Protein AF-A0A367ANE9-F1 (afdb_monomer_lite)

Secondary structure (DSSP, 8-state):
-PPPHHHHHHHHHHHHHHHHHHHHHHHHHHHHHHHH-TT-THHHHHHHHHHHHHHHHHHHHHHHHHSTTS---HHHHHHHHHHHHHHHHHHHHHHHHHHTTTS---HHHHHHHHHHHHHHHHHHHHHHHH---GGG--

Sequence (138 aa):
MTASPRTLRAWRRIGLALGIPAAVLVSAAVVVRLVAGREAAGYVSLALPGLLAGLLAVVFLRRVWSEPGSPGTGPARAGQRLSDAFLLLWGLGVLLNVAANWVDVPGGLRAAVALAAAVALVATVGAALRERPEYARE

pLDDT: mean 84.92, std 10.52, range [49.75, 95.62]

Structure (mmCIF, N/CA/C/O backbone):
data_AF-A0A367ANE9-F1
#
_entry.id   AF-A0A367ANE9-F1
#
loop_
_atom_site.group_PDB
_atom_site.id
_atom_site.type_symbol
_atom_site.label_atom_id
_atom_site.label_alt_id
_atom_site.label_comp_id
_atom_site.label_asym_id
_atom_site.label_entity_id
_atom_site.label_seq_id
_atom_site.pdbx_PDB_ins_code
_atom_site.Cartn_x
_atom_site.Cartn_y
_atom_site.Cartn_z
_atom_site.occupancy
_atom_site.B_iso_or_equiv
_atom_site.auth_seq_id
_atom_site.auth_comp_id
_atom_site.auth_asym_id
_atom_site.auth_atom_id
_atom_site.pdbx_PDB_model_num
ATOM 1 N N . MET A 1 1 ? -7.682 -11.516 25.054 1.00 59.81 1 MET A N 1
ATOM 2 C CA . MET A 1 1 ? -7.538 -10.169 25.645 1.00 59.81 1 MET A CA 1
ATOM 3 C C . MET A 1 1 ? -7.847 -9.152 24.562 1.00 59.81 1 MET A C 1
ATOM 5 O O . MET A 1 1 ? -7.177 -9.184 23.540 1.00 59.81 1 MET A O 1
ATOM 9 N N . THR A 1 2 ? -8.884 -8.335 24.738 1.00 72.56 2 THR A N 1
ATOM 10 C CA . THR A 1 2 ? -9.256 -7.249 23.815 1.00 72.56 2 THR A CA 1
ATOM 11 C C . THR A 1 2 ? -8.450 -5.994 24.138 1.00 72.56 2 THR A C 1
ATOM 13 O O . THR A 1 2 ? -8.264 -5.669 25.312 1.00 72.56 2 THR A O 1
ATOM 16 N N . ALA A 1 3 ? -7.952 -5.293 23.119 1.00 78.81 3 ALA A N 1
ATOM 17 C CA . ALA A 1 3 ? -7.221 -4.045 23.327 1.00 78.81 3 ALA A CA 1
ATOM 18 C C . ALA A 1 3 ? -8.126 -2.949 23.924 1.00 78.81 3 ALA A C 1
ATOM 20 O O . ALA A 1 3 ? -9.311 -2.862 23.604 1.00 78.81 3 ALA A O 1
ATOM 21 N N . SER A 1 4 ? -7.563 -2.080 24.771 1.00 85.50 4 SER A N 1
ATOM 22 C CA . SER A 1 4 ? -8.306 -0.931 25.305 1.00 85.50 4 SER A CA 1
ATOM 23 C C . SER A 1 4 ? -8.620 0.100 24.200 1.00 85.50 4 SER A C 1
ATOM 25 O O . SER A 1 4 ? -7.822 0.246 23.264 1.00 85.50 4 SER A O 1
ATOM 27 N N . PRO A 1 5 ? -9.699 0.901 24.318 1.00 82.62 5 PRO A N 1
ATOM 28 C CA . PRO A 1 5 ? -10.018 1.956 23.347 1.00 82.62 5 PRO A CA 1
ATOM 29 C C . PRO A 1 5 ? -8.876 2.963 23.133 1.00 82.62 5 PRO A C 1
ATOM 31 O O . PRO A 1 5 ? -8.641 3.428 22.015 1.00 82.62 5 PRO A O 1
ATOM 34 N N . ARG A 1 6 ? -8.107 3.271 24.189 1.00 85.50 6 ARG A N 1
ATOM 35 C CA . ARG A 1 6 ? -6.926 4.151 24.113 1.00 85.50 6 ARG A CA 1
ATOM 36 C C . ARG A 1 6 ? -5.819 3.540 23.252 1.00 85.50 6 ARG A C 1
ATOM 38 O O . ARG A 1 6 ? -5.230 4.240 22.429 1.00 85.50 6 ARG A O 1
ATOM 45 N N . THR A 1 7 ? -5.576 2.238 23.396 1.00 88.25 7 THR A N 1
ATOM 46 C CA . THR A 1 7 ? -4.599 1.490 22.593 1.00 88.25 7 THR A CA 1
ATOM 47 C C . THR A 1 7 ? -4.989 1.484 21.113 1.00 88.25 7 THR A 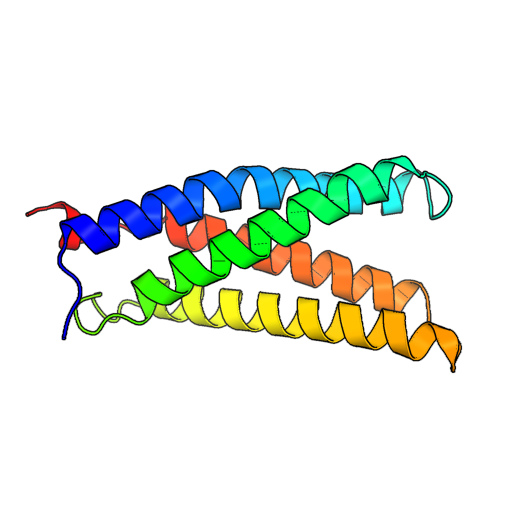C 1
ATOM 49 O O . THR A 1 7 ? -4.154 1.781 20.261 1.00 88.25 7 THR A O 1
ATOM 52 N N . LEU A 1 8 ? -6.269 1.249 20.802 1.00 85.12 8 LEU A N 1
ATOM 53 C CA . LEU A 1 8 ? -6.792 1.283 19.431 1.00 85.12 8 LEU A CA 1
ATOM 54 C C . LEU A 1 8 ? -6.626 2.659 18.770 1.00 85.12 8 LEU A C 1
ATOM 56 O O . LEU A 1 8 ? -6.199 2.752 17.616 1.00 85.12 8 LEU A O 1
ATOM 60 N N . ARG A 1 9 ? -6.910 3.748 19.502 1.00 86.62 9 ARG A N 1
ATOM 61 C CA . ARG A 1 9 ? -6.676 5.123 19.018 1.00 86.62 9 ARG A CA 1
ATOM 62 C C . ARG A 1 9 ? -5.198 5.378 18.739 1.00 86.62 9 ARG A C 1
ATOM 64 O O . ARG A 1 9 ? -4.875 5.958 17.703 1.00 86.62 9 ARG A O 1
ATOM 71 N N . ALA A 1 10 ? -4.312 4.937 19.633 1.00 89.69 10 ALA A N 1
ATOM 72 C CA . ALA A 1 10 ? -2.871 5.089 19.459 1.00 89.69 10 ALA A CA 1
ATOM 73 C C . ALA A 1 10 ? -2.373 4.340 18.214 1.00 89.69 10 ALA A C 1
ATOM 75 O O . ALA A 1 10 ? -1.708 4.940 17.373 1.00 89.69 10 ALA A O 1
ATOM 76 N N . TRP A 1 11 ? -2.761 3.075 18.036 1.00 91.50 11 TRP A N 1
ATOM 77 C CA . TRP A 1 11 ? -2.397 2.288 16.855 1.00 91.50 11 TRP A CA 1
ATOM 78 C C . TRP A 1 11 ? -2.917 2.900 15.558 1.00 91.50 11 TRP A C 1
ATOM 80 O O . TRP A 1 11 ? -2.153 3.015 14.605 1.00 91.50 11 TRP A O 1
ATOM 90 N N . ARG A 1 12 ? -4.169 3.376 15.523 1.00 89.56 12 ARG A N 1
ATOM 91 C CA . 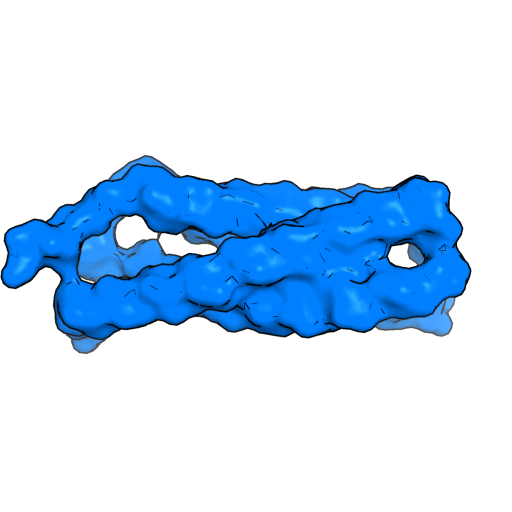ARG A 1 12 ? -4.701 4.075 14.342 1.00 89.56 12 ARG A CA 1
ATOM 92 C C . ARG A 1 12 ? -3.910 5.345 14.041 1.00 89.56 12 ARG A C 1
ATOM 94 O O . ARG A 1 12 ? -3.591 5.602 12.885 1.00 89.56 12 ARG A O 1
ATOM 101 N N . ARG A 1 13 ? -3.569 6.133 15.065 1.00 91.75 13 ARG A N 1
ATOM 102 C CA . ARG A 1 13 ? -2.781 7.361 14.898 1.00 91.75 13 ARG A CA 1
ATOM 103 C C . ARG A 1 13 ? -1.386 7.062 14.353 1.00 91.75 13 ARG A C 1
ATOM 105 O O . ARG A 1 13 ? -0.965 7.744 13.429 1.00 91.75 13 ARG A O 1
ATOM 112 N N . ILE A 1 14 ? -0.708 6.043 14.882 1.00 93.62 14 ILE A N 1
ATOM 113 C CA . ILE A 1 14 ? 0.604 5.594 14.388 1.00 93.62 14 ILE A CA 1
ATOM 114 C C . ILE A 1 14 ? 0.478 5.101 12.943 1.00 93.62 14 ILE A C 1
ATOM 116 O O . ILE A 1 14 ? 1.230 5.537 12.076 1.00 93.62 14 ILE A O 1
ATOM 120 N N . GLY A 1 15 ? -0.521 4.258 12.667 1.00 92.19 15 GLY A N 1
ATOM 121 C CA . GLY A 1 15 ? -0.797 3.737 11.332 1.00 92.19 15 GLY A CA 1
ATOM 122 C C . GLY A 1 15 ? -1.028 4.843 10.302 1.00 92.19 15 GLY A C 1
ATOM 123 O O . GLY A 1 15 ? -0.455 4.797 9.222 1.00 92.19 15 GLY A O 1
ATOM 124 N N . LEU A 1 16 ? -1.794 5.884 10.641 1.00 93.06 16 LEU A N 1
ATOM 125 C CA . LEU A 1 16 ? -2.020 7.038 9.761 1.00 93.06 16 LEU A CA 1
ATOM 126 C C . LEU A 1 16 ? -0.794 7.953 9.644 1.00 93.06 16 LEU A C 1
ATOM 128 O O . LEU A 1 16 ? -0.495 8.422 8.547 1.00 93.06 16 LEU A O 1
ATOM 132 N N . ALA A 1 17 ? -0.076 8.187 10.746 1.00 95.62 17 ALA A N 1
ATOM 133 C CA . ALA A 1 17 ? 1.137 9.002 10.758 1.00 95.62 17 ALA A CA 1
ATOM 134 C C . ALA A 1 17 ? 2.238 8.412 9.867 1.00 95.62 17 ALA A C 1
ATOM 136 O O . ALA A 1 17 ? 2.989 9.164 9.258 1.00 95.62 17 ALA A O 1
ATOM 137 N N . LEU A 1 18 ? 2.306 7.082 9.759 1.00 93.38 18 LEU A N 1
ATOM 138 C CA . LEU A 1 18 ? 3.203 6.383 8.838 1.00 93.38 18 LEU A CA 1
ATOM 139 C C . LEU A 1 18 ? 2.590 6.230 7.439 1.00 93.38 18 LEU A C 1
ATOM 141 O O . LEU A 1 18 ? 3.276 6.406 6.435 1.00 93.38 18 LEU A O 1
ATOM 145 N N . GLY A 1 19 ? 1.293 5.931 7.367 1.00 92.44 19 GLY A N 1
ATOM 146 C CA . GLY A 1 19 ? 0.597 5.585 6.131 1.00 92.44 19 GLY A CA 1
ATOM 147 C C . GLY A 1 19 ? 0.448 6.748 5.159 1.00 92.44 19 GLY A C 1
ATOM 148 O O . GLY A 1 19 ? 0.601 6.547 3.958 1.00 92.44 19 GLY A O 1
ATOM 149 N N . ILE A 1 20 ? 0.192 7.966 5.650 1.00 94.25 20 ILE A N 1
ATOM 150 C CA . ILE A 1 20 ? 0.059 9.149 4.785 1.00 94.25 20 ILE A CA 1
ATOM 151 C C . ILE A 1 20 ? 1.396 9.471 4.089 1.00 94.25 20 ILE A C 1
ATOM 153 O O . ILE A 1 20 ? 1.411 9.494 2.856 1.00 94.25 20 ILE A O 1
ATOM 157 N N . PRO A 1 21 ? 2.529 9.648 4.804 1.00 94.56 21 PRO A N 1
ATOM 158 C CA . PRO A 1 21 ? 3.828 9.829 4.157 1.00 94.56 21 PRO A CA 1
ATOM 159 C C . PRO A 1 21 ? 4.208 8.658 3.251 1.00 94.56 21 PRO A C 1
ATOM 161 O O . PRO A 1 21 ? 4.703 8.881 2.150 1.00 94.56 21 PRO A O 1
ATOM 164 N N . ALA A 1 22 ? 3.936 7.418 3.671 1.00 93.06 22 ALA A N 1
ATOM 165 C CA . ALA A 1 22 ? 4.188 6.233 2.858 1.00 93.06 22 ALA A CA 1
ATOM 166 C C . ALA A 1 22 ? 3.453 6.283 1.514 1.00 93.06 22 ALA A C 1
ATOM 168 O O . ALA A 1 22 ? 4.067 6.095 0.466 1.00 93.06 22 ALA A O 1
ATOM 169 N N . ALA A 1 23 ? 2.152 6.584 1.532 1.00 92.56 23 ALA A N 1
ATOM 170 C CA . ALA A 1 23 ? 1.343 6.701 0.328 1.00 92.56 23 ALA A CA 1
ATOM 171 C C . ALA A 1 23 ? 1.874 7.798 -0.608 1.00 92.56 23 ALA A C 1
ATOM 173 O O . ALA A 1 23 ? 1.953 7.576 -1.816 1.00 92.56 23 ALA A O 1
ATOM 174 N N . VAL A 1 24 ? 2.296 8.943 -0.060 1.00 95.12 24 VAL A N 1
ATOM 175 C CA . VAL A 1 24 ? 2.909 10.036 -0.834 1.00 95.12 24 VAL A CA 1
ATOM 176 C C . VAL A 1 24 ? 4.230 9.592 -1.464 1.00 95.12 24 VAL A C 1
ATOM 178 O O . VAL A 1 24 ? 4.396 9.727 -2.673 1.00 95.12 24 VAL A O 1
ATOM 181 N N . LEU A 1 25 ? 5.145 9.019 -0.679 1.00 93.25 25 LEU A N 1
ATOM 182 C CA . LEU A 1 25 ? 6.467 8.588 -1.145 1.00 93.25 25 LEU A CA 1
ATOM 183 C C . LEU A 1 25 ? 6.381 7.485 -2.204 1.00 93.25 25 LEU A C 1
ATOM 185 O O . LEU A 1 25 ? 7.041 7.575 -3.237 1.00 93.25 25 LEU A O 1
ATOM 189 N N . VAL A 1 26 ? 5.541 6.468 -1.985 1.00 89.75 26 VAL A N 1
ATOM 190 C CA . VAL A 1 26 ? 5.343 5.370 -2.943 1.00 89.75 26 VAL A CA 1
ATOM 191 C C . VAL A 1 26 ? 4.697 5.886 -4.228 1.00 89.75 26 VAL A C 1
ATOM 193 O O . VAL A 1 26 ? 5.142 5.527 -5.316 1.00 89.75 26 VAL A O 1
ATOM 196 N N . SER A 1 27 ? 3.700 6.769 -4.128 1.00 91.56 27 SER A N 1
ATOM 197 C CA . SER A 1 27 ? 3.073 7.372 -5.311 1.00 91.56 27 SER A CA 1
ATOM 198 C C . SER A 1 27 ? 4.069 8.225 -6.094 1.00 91.56 27 SER A C 1
ATOM 200 O O . SER A 1 27 ? 4.176 8.077 -7.309 1.00 91.56 27 SER A O 1
ATOM 202 N N . ALA A 1 28 ? 4.854 9.061 -5.408 1.00 90.62 28 ALA A N 1
ATOM 203 C CA . ALA A 1 28 ? 5.903 9.864 -6.027 1.00 90.62 28 ALA A CA 1
ATOM 204 C C . ALA A 1 28 ? 6.952 8.983 -6.719 1.00 90.62 28 ALA A C 1
ATOM 206 O O . ALA A 1 28 ? 7.317 9.251 -7.860 1.00 90.62 28 ALA A O 1
ATOM 207 N N . ALA A 1 29 ? 7.381 7.888 -6.085 1.00 88.25 29 ALA A N 1
ATOM 208 C CA . ALA A 1 29 ? 8.314 6.940 -6.685 1.00 88.25 29 ALA A CA 1
ATOM 209 C C . ALA A 1 29 ? 7.753 6.287 -7.958 1.00 88.25 29 ALA A C 1
ATOM 211 O O . ALA A 1 29 ? 8.470 6.160 -8.952 1.00 88.25 29 ALA A O 1
ATOM 212 N N . VAL A 1 30 ? 6.471 5.900 -7.953 1.00 88.12 30 VAL A N 1
ATOM 213 C CA . VAL A 1 30 ? 5.791 5.362 -9.141 1.00 88.12 30 VAL A CA 1
ATOM 214 C C . VAL A 1 30 ? 5.730 6.412 -10.251 1.00 88.12 30 VAL A C 1
ATOM 216 O O . VAL A 1 30 ? 6.077 6.098 -11.385 1.00 88.12 30 VAL A O 1
ATOM 219 N N . VAL A 1 31 ? 5.368 7.660 -9.939 1.00 88.88 31 VAL A N 1
ATOM 220 C CA . V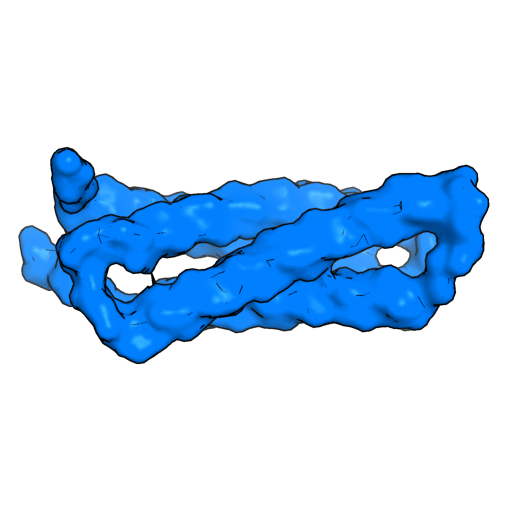AL A 1 31 ? 5.329 8.758 -10.921 1.00 88.88 31 VAL A CA 1
ATOM 221 C C . VAL A 1 31 ? 6.713 9.023 -11.514 1.00 88.88 31 VAL A C 1
ATOM 223 O O . VAL A 1 31 ? 6.848 9.036 -12.735 1.00 88.88 31 VAL A O 1
ATOM 226 N N . VAL A 1 32 ? 7.753 9.158 -10.684 1.00 86.69 32 VAL A N 1
ATOM 227 C CA . VAL A 1 32 ? 9.138 9.354 -11.151 1.00 86.69 32 VAL A CA 1
ATOM 228 C C . VAL A 1 32 ? 9.556 8.211 -12.072 1.00 86.69 32 VAL A C 1
ATOM 230 O O . VAL A 1 32 ? 10.092 8.459 -13.147 1.00 8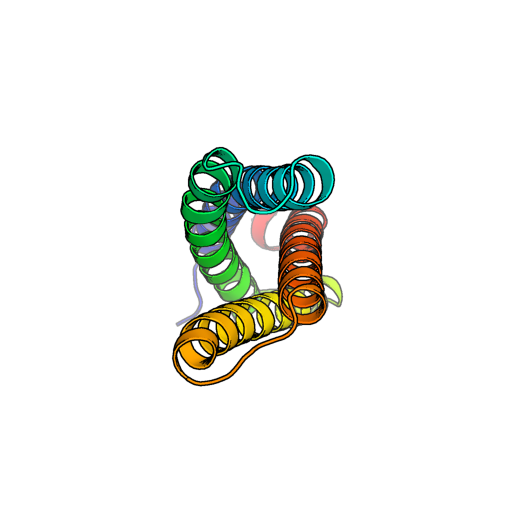6.69 32 VAL A O 1
ATOM 233 N N . ARG A 1 33 ? 9.257 6.961 -11.702 1.00 83.38 33 ARG A N 1
ATOM 234 C CA . ARG A 1 33 ? 9.580 5.784 -12.517 1.00 83.38 33 ARG A CA 1
ATOM 235 C C . ARG A 1 33 ? 8.845 5.768 -13.861 1.00 83.38 33 ARG A C 1
ATOM 237 O O . ARG A 1 33 ? 9.422 5.321 -14.850 1.00 83.38 33 ARG A O 1
ATOM 244 N N . LEU A 1 34 ? 7.588 6.209 -13.902 1.00 84.31 34 LEU A N 1
ATOM 245 C CA . LEU A 1 34 ? 6.793 6.259 -15.133 1.00 84.31 34 LEU A CA 1
ATOM 246 C C . LEU A 1 34 ? 7.228 7.401 -16.062 1.00 84.31 34 LEU A C 1
ATOM 248 O O . LEU A 1 34 ? 7.221 7.217 -17.273 1.00 84.31 34 LEU A O 1
ATOM 252 N N . VAL A 1 35 ? 7.619 8.552 -15.506 1.00 85.56 35 VAL A N 1
ATOM 253 C CA . VAL A 1 35 ? 7.990 9.753 -16.276 1.00 85.56 35 VAL A CA 1
ATOM 254 C C . VAL A 1 35 ? 9.457 9.732 -16.712 1.00 85.56 35 VAL A C 1
ATOM 256 O O . VAL A 1 35 ? 9.754 9.987 -17.873 1.00 85.56 35 VAL A O 1
ATOM 259 N N . ALA A 1 36 ? 10.380 9.433 -15.795 1.00 78.69 36 ALA A N 1
ATOM 260 C CA . ALA A 1 36 ? 11.826 9.499 -16.031 1.00 78.69 36 ALA A CA 1
ATOM 261 C C . ALA A 1 36 ? 12.450 8.145 -16.423 1.00 78.69 36 ALA A C 1
ATOM 263 O O . ALA A 1 36 ? 13.643 8.065 -16.710 1.00 78.69 36 ALA A O 1
ATOM 264 N N . GLY A 1 37 ? 11.663 7.067 -16.433 1.00 68.69 37 GLY A N 1
ATOM 265 C CA . GLY A 1 37 ? 12.145 5.728 -16.757 1.00 68.69 37 GLY A CA 1
ATOM 266 C C . GLY A 1 37 ? 12.961 5.070 -15.636 1.00 68.69 37 GLY A C 1
ATOM 267 O O . GLY A 1 37 ? 12.976 5.504 -14.484 1.00 68.69 37 GLY A O 1
ATOM 268 N N . ARG A 1 38 ? 13.607 3.941 -15.962 1.00 64.56 38 ARG A N 1
ATOM 269 C CA . ARG A 1 38 ? 14.224 3.034 -14.971 1.00 64.56 38 ARG A CA 1
ATOM 270 C C . ARG A 1 38 ? 15.553 3.535 -14.396 1.00 64.56 38 ARG A C 1
ATOM 272 O O . ARG A 1 38 ? 15.958 3.032 -13.352 1.00 64.56 38 ARG A O 1
ATOM 279 N N . GLU A 1 39 ? 16.218 4.477 -15.061 1.00 63.00 39 GLU A N 1
ATOM 280 C CA . GLU A 1 39 ? 17.590 4.896 -14.722 1.00 63.00 39 GLU A CA 1
ATOM 281 C C . GLU A 1 39 ? 17.661 6.022 -13.683 1.00 63.00 39 GLU A C 1
ATOM 283 O O . GLU A 1 39 ? 18.729 6.334 -13.161 1.00 63.00 39 GLU A O 1
ATOM 288 N N . ALA A 1 40 ? 16.521 6.610 -13.313 1.00 62.94 40 ALA A N 1
ATOM 289 C CA . ALA A 1 40 ? 16.478 7.665 -12.312 1.00 62.94 40 ALA A CA 1
ATOM 290 C C . ALA A 1 40 ? 16.684 7.097 -10.896 1.00 62.94 40 ALA A C 1
ATOM 292 O O . ALA A 1 40 ? 15.722 6.741 -10.220 1.00 62.94 40 ALA A O 1
ATOM 293 N N . ALA A 1 41 ? 17.927 7.059 -10.404 1.00 66.75 41 ALA A N 1
ATOM 294 C CA . ALA A 1 41 ? 18.274 6.587 -9.052 1.00 66.75 41 ALA A CA 1
ATOM 295 C C . ALA A 1 41 ? 17.391 7.183 -7.926 1.00 66.75 41 ALA A C 1
ATOM 297 O O . ALA A 1 41 ? 17.167 6.544 -6.896 1.00 66.75 41 ALA A O 1
ATOM 298 N N . GLY A 1 42 ? 16.816 8.371 -8.149 1.00 72.12 42 GLY A N 1
ATOM 299 C CA . GLY A 1 42 ? 15.893 9.040 -7.232 1.00 72.12 42 GLY A CA 1
ATOM 300 C C . GLY A 1 42 ? 14.572 8.310 -6.950 1.00 72.12 42 GLY A C 1
ATOM 301 O O . GLY A 1 42 ? 13.958 8.584 -5.925 1.00 72.12 42 GLY A O 1
ATOM 302 N N . TYR A 1 43 ? 14.112 7.360 -7.779 1.00 80.25 43 TYR A N 1
ATOM 303 C CA . TYR A 1 43 ? 12.875 6.634 -7.443 1.00 80.25 43 TYR A CA 1
ATOM 304 C C . TYR A 1 43 ? 13.083 5.655 -6.277 1.00 80.25 43 TYR A C 1
ATOM 306 O O . TYR A 1 43 ? 12.154 5.417 -5.508 1.00 80.25 43 TYR A O 1
ATOM 314 N N . VAL A 1 44 ? 14.287 5.089 -6.121 1.00 82.62 44 VAL A N 1
ATOM 315 C CA . VAL A 1 44 ? 14.585 4.088 -5.079 1.00 82.62 44 VAL A CA 1
ATOM 316 C C . VAL A 1 44 ? 14.636 4.737 -3.700 1.00 82.62 44 VAL A C 1
ATOM 318 O O . VAL A 1 44 ? 14.081 4.187 -2.747 1.00 82.62 44 VAL A O 1
ATOM 321 N N . SER A 1 45 ? 15.241 5.926 -3.600 1.00 85.81 45 SER A N 1
ATOM 322 C CA . SER A 1 45 ? 15.317 6.691 -2.350 1.00 85.81 45 SER A CA 1
ATOM 323 C C . SER A 1 45 ? 13.943 7.129 -1.840 1.00 85.81 45 SER A C 1
ATOM 325 O O . SER A 1 45 ? 13.779 7.310 -0.639 1.00 85.81 45 SER A O 1
ATOM 327 N N . LEU A 1 46 ? 12.944 7.239 -2.721 1.00 87.19 46 LEU A N 1
ATOM 328 C CA . LEU A 1 46 ? 11.545 7.472 -2.357 1.00 87.19 46 LEU A CA 1
ATOM 329 C C . LEU A 1 46 ? 10.807 6.158 -2.057 1.00 87.19 46 LEU A C 1
ATOM 331 O O . LEU A 1 46 ? 10.108 6.044 -1.049 1.00 87.19 46 LEU A O 1
ATOM 335 N N . ALA A 1 47 ? 10.978 5.152 -2.919 1.00 85.88 47 ALA A N 1
ATOM 336 C CA . ALA A 1 47 ? 10.252 3.890 -2.841 1.00 85.88 47 ALA A CA 1
ATOM 337 C C . ALA A 1 47 ? 10.573 3.113 -1.564 1.00 85.88 47 ALA A C 1
ATOM 339 O O . ALA A 1 47 ? 9.658 2.624 -0.913 1.00 85.88 47 ALA A O 1
ATOM 340 N N . LEU A 1 48 ? 11.850 2.990 -1.196 1.00 88.94 48 LEU A N 1
ATOM 341 C CA . LEU A 1 48 ? 12.263 2.143 -0.080 1.00 88.94 48 LEU A CA 1
ATOM 342 C C . LEU A 1 48 ? 11.714 2.627 1.277 1.00 88.94 48 LEU A C 1
ATOM 344 O O . LEU A 1 48 ? 11.011 1.848 1.926 1.00 88.94 48 LEU A O 1
ATOM 348 N N . PRO A 1 49 ? 11.940 3.886 1.711 1.00 91.38 49 PRO A N 1
ATOM 349 C CA . PRO A 1 49 ? 11.358 4.366 2.963 1.00 91.38 49 PRO A CA 1
ATOM 350 C C . PRO A 1 49 ? 9.829 4.413 2.898 1.00 91.38 49 PRO A C 1
ATOM 352 O O . PRO A 1 49 ? 9.172 4.075 3.881 1.00 91.38 49 PRO A O 1
ATOM 355 N N . GLY A 1 50 ? 9.254 4.763 1.739 1.00 90.31 50 GLY A N 1
ATOM 356 C CA . GLY A 1 50 ? 7.807 4.765 1.537 1.00 90.31 50 GLY A CA 1
ATOM 357 C C . GLY A 1 50 ? 7.183 3.382 1.724 1.00 90.31 50 GLY A C 1
ATOM 358 O O . GLY A 1 50 ? 6.189 3.245 2.431 1.00 90.31 50 GLY A O 1
ATOM 359 N N . LEU A 1 51 ? 7.785 2.339 1.150 1.00 89.06 51 LEU A N 1
ATOM 360 C CA . LEU A 1 51 ? 7.314 0.960 1.278 1.00 89.06 51 LEU A CA 1
ATOM 361 C C . LEU A 1 51 ? 7.456 0.439 2.708 1.00 89.06 51 LEU A C 1
ATOM 363 O O . LEU A 1 51 ? 6.519 -0.173 3.215 1.00 89.06 51 LEU A O 1
ATOM 367 N N . LEU A 1 52 ? 8.581 0.703 3.379 1.00 92.94 52 LEU A N 1
ATOM 368 C CA . LEU A 1 52 ? 8.786 0.287 4.771 1.00 92.94 52 LEU A CA 1
ATOM 369 C C . LEU A 1 52 ? 7.777 0.954 5.713 1.00 92.94 52 LEU A C 1
ATOM 371 O O . LEU A 1 52 ? 7.127 0.275 6.510 1.00 92.94 52 LEU A O 1
ATOM 375 N N . ALA A 1 53 ? 7.589 2.269 5.578 1.00 92.25 53 ALA A N 1
ATOM 376 C CA . ALA A 1 53 ? 6.571 2.993 6.329 1.00 92.25 53 ALA A CA 1
ATOM 377 C C . ALA A 1 53 ? 5.157 2.488 5.994 1.00 92.25 53 ALA A C 1
ATOM 379 O O . ALA A 1 53 ? 4.334 2.338 6.895 1.00 92.25 53 ALA A O 1
ATOM 380 N N . GLY A 1 54 ? 4.889 2.162 4.725 1.00 90.00 54 GLY A N 1
ATOM 381 C CA . GLY A 1 54 ? 3.611 1.622 4.261 1.00 90.00 54 GLY A CA 1
ATOM 382 C C . GLY A 1 54 ? 3.296 0.251 4.854 1.00 90.00 54 GLY A C 1
ATOM 383 O O . GLY A 1 54 ? 2.184 0.032 5.325 1.00 90.00 54 GLY A O 1
ATOM 384 N N . LEU A 1 55 ? 4.279 -0.650 4.915 1.00 93.75 55 LEU A N 1
ATOM 385 C CA . LEU A 1 55 ? 4.136 -1.953 5.568 1.00 93.75 55 LEU A CA 1
ATOM 386 C C . LEU A 1 55 ? 3.796 -1.801 7.049 1.00 93.75 55 LEU A C 1
ATOM 388 O O . LEU A 1 55 ? 2.828 -2.398 7.518 1.00 93.75 55 LEU A O 1
ATOM 392 N N . LEU A 1 56 ? 4.550 -0.970 7.773 1.00 93.75 56 LEU A N 1
ATOM 393 C CA . LEU A 1 56 ? 4.282 -0.704 9.186 1.00 93.75 56 LEU A CA 1
ATOM 394 C C . LEU A 1 56 ? 2.888 -0.099 9.379 1.00 93.75 56 LEU A C 1
ATOM 396 O O . LEU A 1 56 ? 2.131 -0.558 10.234 1.00 93.75 56 LEU A O 1
ATOM 400 N N . ALA A 1 57 ? 2.516 0.878 8.550 1.00 92.50 57 ALA A N 1
ATOM 401 C CA . ALA A 1 57 ? 1.195 1.489 8.571 1.00 92.50 57 ALA A CA 1
ATOM 402 C C . ALA A 1 57 ? 0.081 0.449 8.406 1.00 92.50 57 ALA A C 1
ATOM 404 O O . ALA A 1 57 ? -0.844 0.408 9.219 1.00 92.50 57 ALA A O 1
ATOM 405 N N . VAL A 1 58 ? 0.192 -0.426 7.401 1.00 91.62 58 VAL A N 1
ATOM 406 C CA . VAL A 1 58 ? -0.792 -1.483 7.150 1.00 91.62 58 VAL A CA 1
ATOM 407 C C . VAL A 1 58 ? -0.860 -2.474 8.308 1.00 91.62 58 VAL A C 1
ATOM 409 O O . VAL A 1 58 ? -1.960 -2.851 8.698 1.00 91.62 58 VAL A O 1
ATOM 412 N N . VAL A 1 59 ? 0.266 -2.851 8.921 1.00 93.25 59 VAL A N 1
ATOM 413 C CA . VAL A 1 59 ? 0.267 -3.726 10.106 1.00 93.25 59 VAL A CA 1
ATOM 414 C C . VAL A 1 59 ? -0.514 -3.094 11.262 1.00 93.25 59 VAL A C 1
ATOM 416 O O . VAL A 1 59 ? -1.395 -3.744 11.827 1.00 93.25 59 VAL A O 1
ATOM 419 N N . PHE A 1 60 ? -0.253 -1.823 11.586 1.00 90.69 60 PHE A N 1
ATOM 420 C CA . PHE A 1 60 ? -0.966 -1.124 12.661 1.00 90.69 60 PHE A CA 1
ATOM 421 C C . PHE A 1 60 ? -2.459 -0.943 12.354 1.00 90.69 60 PHE A C 1
ATOM 423 O O . PHE A 1 60 ? -3.294 -1.192 13.224 1.00 90.69 60 PHE A O 1
ATOM 430 N N . LEU A 1 61 ? -2.818 -0.553 11.128 1.00 88.31 61 LEU A N 1
ATOM 431 C CA . LEU A 1 61 ? -4.216 -0.364 10.723 1.00 88.31 61 LEU A CA 1
ATOM 432 C C . LEU A 1 61 ? -4.986 -1.690 10.685 1.00 88.31 61 LEU A C 1
ATOM 434 O O . LEU A 1 61 ? -6.088 -1.788 11.223 1.00 88.31 61 LEU A O 1
ATOM 438 N N . ARG A 1 62 ? -4.379 -2.748 10.139 1.00 89.25 62 ARG A N 1
ATOM 439 C CA . ARG A 1 62 ? -4.962 -4.094 10.132 1.00 89.25 62 ARG A CA 1
ATOM 440 C C . ARG A 1 62 ? -5.163 -4.620 11.544 1.00 89.25 62 ARG A C 1
ATOM 442 O O . ARG A 1 62 ? -6.194 -5.232 11.814 1.00 89.25 62 ARG A O 1
ATOM 449 N N . ARG A 1 63 ? -4.223 -4.338 12.453 1.00 88.12 63 ARG A N 1
ATOM 450 C CA . ARG A 1 63 ? -4.369 -4.695 13.864 1.00 88.12 63 ARG A CA 1
ATOM 451 C C . ARG A 1 63 ? -5.604 -4.033 14.476 1.00 88.12 63 ARG A C 1
ATOM 453 O O . ARG A 1 63 ? -6.372 -4.729 15.129 1.00 88.12 63 ARG A O 1
ATOM 460 N N . VAL A 1 64 ? -5.843 -2.749 14.200 1.00 85.81 64 VAL A N 1
ATOM 461 C CA . VAL A 1 64 ? -7.052 -2.035 14.653 1.00 85.81 64 VAL A CA 1
ATOM 462 C C . VAL A 1 64 ? -8.329 -2.705 14.133 1.00 85.81 64 VAL A C 1
ATOM 464 O O . VAL A 1 64 ? -9.251 -2.933 14.909 1.00 85.81 64 VAL A O 1
ATOM 467 N N . TRP A 1 65 ? -8.377 -3.089 12.854 1.00 84.38 65 TRP A N 1
ATOM 468 C CA . TRP A 1 65 ? -9.561 -3.739 12.275 1.00 84.38 65 TRP A CA 1
ATOM 469 C C . TRP A 1 65 ? -9.765 -5.194 12.700 1.00 84.38 65 TRP A C 1
ATOM 471 O O . TRP A 1 65 ? -10.874 -5.703 12.589 1.00 84.38 65 TRP A O 1
ATOM 481 N N . SER A 1 66 ? -8.715 -5.889 13.137 1.00 83.12 66 SER A N 1
ATOM 482 C CA . SER A 1 66 ? -8.804 -7.278 13.610 1.00 83.12 66 SER A CA 1
ATOM 483 C C . SER A 1 66 ? -9.330 -7.423 15.041 1.00 83.12 66 SER A C 1
ATOM 485 O O . SER A 1 66 ? -9.617 -8.539 15.469 1.00 83.12 66 SER A O 1
ATOM 487 N N . GLU A 1 67 ? -9.424 -6.328 15.800 1.00 82.50 67 GLU A N 1
ATOM 488 C CA . GLU A 1 67 ? -9.814 -6.403 17.206 1.00 82.50 67 GLU A CA 1
ATOM 489 C C . GLU A 1 67 ? -11.325 -6.673 17.345 1.00 82.50 67 GLU A C 1
ATOM 491 O O . GLU A 1 67 ? -12.122 -5.993 16.694 1.00 82.50 67 GLU A O 1
ATOM 496 N N . PRO A 1 68 ? -11.745 -7.617 18.215 1.00 60.41 68 PRO A N 1
ATOM 497 C CA . PRO A 1 68 ? -13.149 -8.025 18.360 1.00 60.41 68 PRO A CA 1
ATOM 498 C C . PRO A 1 68 ? -14.109 -6.890 18.741 1.00 60.41 68 PRO A C 1
ATOM 500 O O . PRO A 1 68 ? -15.308 -6.998 18.511 1.00 60.41 68 PRO A O 1
ATOM 503 N N . GLY A 1 69 ? -13.583 -5.820 19.348 1.00 57.62 69 GLY A N 1
ATOM 504 C CA . GLY A 1 69 ? -14.337 -4.627 19.740 1.00 57.62 69 GLY A CA 1
ATOM 505 C C . GLY A 1 69 ? -14.453 -3.560 18.647 1.00 57.62 69 GLY A C 1
ATOM 506 O O . GLY A 1 69 ? -15.093 -2.537 18.874 1.00 57.62 69 GLY A O 1
ATOM 507 N N . SER A 1 70 ? -13.835 -3.759 17.478 1.00 58.97 70 SER A N 1
ATOM 508 C CA . SER A 1 70 ? -14.079 -2.890 16.330 1.00 58.97 70 SER A CA 1
ATOM 509 C C . SER A 1 70 ? -15.423 -3.280 15.714 1.00 58.97 70 SER A C 1
ATOM 511 O O . SER A 1 70 ? -15.617 -4.457 15.391 1.00 58.97 70 SER A O 1
ATOM 513 N N . PRO A 1 71 ? -16.378 -2.347 15.562 1.00 57.69 71 PRO A N 1
ATOM 514 C CA . PRO A 1 71 ? -17.671 -2.685 15.000 1.00 57.69 71 PRO A CA 1
ATOM 515 C C . PRO A 1 71 ? -17.413 -3.217 13.589 1.00 57.69 71 PRO A C 1
ATOM 517 O O . PRO A 1 71 ? -16.720 -2.572 12.798 1.00 57.69 71 PRO A O 1
ATOM 520 N N . GLY A 1 72 ? -17.915 -4.422 13.292 1.00 60.22 72 GLY A N 1
ATOM 521 C CA . GLY A 1 72 ? -17.722 -5.157 12.032 1.00 60.22 72 GLY A CA 1
ATOM 522 C C . GLY A 1 72 ? -18.400 -4.495 10.827 1.00 60.22 72 GLY A C 1
ATOM 523 O O . GLY A 1 72 ? -19.087 -5.150 10.044 1.00 60.22 72 GLY A O 1
ATOM 524 N N . THR A 1 73 ? -18.238 -3.183 10.712 1.00 64.75 73 THR A N 1
ATOM 525 C CA . THR A 1 73 ? -18.805 -2.290 9.722 1.00 64.75 73 THR A CA 1
ATOM 526 C C . THR A 1 73 ? -18.177 -2.561 8.355 1.00 64.75 73 THR A C 1
ATOM 528 O O . THR A 1 73 ? -17.038 -3.024 8.236 1.00 64.75 73 THR A O 1
ATOM 531 N N . GLY A 1 74 ? -18.926 -2.267 7.289 1.00 70.75 74 GLY A N 1
ATOM 532 C CA . GLY A 1 74 ? -18.439 -2.379 5.908 1.00 70.75 74 GLY A CA 1
ATOM 533 C C . GLY A 1 74 ? -17.052 -1.745 5.669 1.00 70.75 74 GLY A C 1
ATOM 534 O O . GLY A 1 74 ? -16.221 -2.392 5.029 1.00 70.75 74 GLY A O 1
ATOM 535 N N . PRO A 1 75 ? -16.751 -0.548 6.217 1.00 70.94 75 PRO A N 1
ATOM 536 C CA . PRO A 1 75 ? -15.434 0.084 6.123 1.00 70.94 75 PRO A CA 1
ATOM 537 C C . PRO A 1 75 ? -14.279 -0.734 6.711 1.00 70.94 75 PRO A C 1
ATOM 539 O O . PRO A 1 75 ? -13.239 -0.826 6.066 1.00 70.94 75 PRO A O 1
ATOM 542 N N . ALA A 1 76 ? -14.452 -1.373 7.873 1.00 74.88 76 ALA A N 1
ATOM 543 C CA . ALA A 1 76 ? -13.402 -2.189 8.492 1.00 74.88 76 ALA A CA 1
ATOM 544 C C . ALA A 1 76 ? -13.074 -3.430 7.640 1.00 74.88 76 ALA A C 1
ATOM 546 O O . ALA A 1 76 ? -11.907 -3.749 7.407 1.00 74.88 76 ALA A O 1
ATOM 547 N N . ARG A 1 77 ? -14.102 -4.087 7.079 1.00 80.81 77 ARG A N 1
ATOM 548 C CA . ARG A 1 77 ? -13.920 -5.209 6.136 1.00 80.81 77 ARG A CA 1
ATOM 549 C C . ARG A 1 77 ? -13.244 -4.763 4.841 1.00 80.81 77 ARG A C 1
ATOM 551 O O . ARG A 1 77 ? -12.396 -5.479 4.313 1.00 80.81 77 ARG A O 1
ATOM 558 N N . ALA A 1 78 ? -13.612 -3.593 4.320 1.00 83.56 78 ALA A N 1
ATOM 559 C CA . ALA A 1 78 ? -12.961 -3.020 3.146 1.00 83.56 78 ALA A CA 1
ATOM 560 C C . ALA A 1 78 ? -11.486 -2.698 3.433 1.00 83.56 78 ALA A C 1
ATOM 562 O O . ALA A 1 78 ? -10.624 -3.078 2.646 1.00 83.56 78 ALA A O 1
ATOM 563 N N . GLY A 1 79 ? -11.184 -2.085 4.582 1.00 83.19 79 GLY A N 1
ATOM 564 C CA . GLY A 1 79 ? -9.819 -1.800 5.029 1.00 83.19 79 GLY A CA 1
ATOM 565 C C . GLY A 1 79 ? -8.957 -3.058 5.152 1.00 83.19 79 GLY A C 1
ATOM 566 O O . GLY A 1 79 ? -7.827 -3.077 4.662 1.00 83.19 79 GLY A O 1
ATOM 567 N N . GLN A 1 80 ? -9.504 -4.144 5.708 1.00 86.94 80 GLN A N 1
ATOM 568 C CA . GLN A 1 80 ? -8.829 -5.447 5.753 1.00 86.94 80 GLN A CA 1
ATOM 569 C C . GLN A 1 80 ? -8.536 -5.996 4.353 1.00 86.94 80 GLN A C 1
ATOM 571 O O . GLN A 1 80 ? -7.391 -6.330 4.065 1.00 86.94 80 GLN A O 1
ATOM 576 N N . ARG A 1 81 ? -9.529 -6.024 3.453 1.00 89.38 81 ARG A N 1
ATOM 577 C CA . ARG A 1 81 ? -9.340 -6.514 2.075 1.00 89.38 81 ARG A CA 1
ATOM 578 C C . ARG A 1 81 ? -8.288 -5.711 1.310 1.00 89.38 81 ARG A C 1
ATOM 580 O O . ARG A 1 81 ? -7.482 -6.290 0.589 1.00 89.38 81 ARG A O 1
ATOM 587 N N . LEU A 1 82 ? -8.286 -4.388 1.467 1.00 89.56 82 LEU A N 1
ATOM 588 C CA . LEU A 1 82 ? -7.309 -3.502 0.828 1.00 89.56 82 LEU A CA 1
ATOM 589 C C . LEU A 1 82 ? -5.902 -3.695 1.410 1.00 89.56 82 LEU A C 1
ATOM 591 O O . LEU A 1 82 ? -4.929 -3.715 0.659 1.00 89.56 82 LEU A O 1
ATOM 595 N N . SER A 1 83 ? -5.805 -3.920 2.722 1.00 87.88 83 SER A N 1
ATOM 596 C CA . SER A 1 83 ? -4.547 -4.267 3.392 1.00 87.88 83 SER A CA 1
ATOM 597 C C . SER A 1 83 ? -3.986 -5.591 2.892 1.00 87.88 83 SER A C 1
ATOM 599 O O . SER A 1 83 ? -2.798 -5.687 2.599 1.00 87.88 83 SER A O 1
ATOM 601 N N . ASP A 1 84 ? -4.841 -6.606 2.767 1.00 92.56 84 ASP A N 1
ATOM 602 C CA . ASP A 1 84 ? -4.457 -7.920 2.259 1.00 92.56 84 ASP A CA 1
ATOM 603 C C . ASP A 1 84 ? -3.991 -7.817 0.806 1.00 92.56 84 ASP A C 1
ATOM 605 O O . ASP A 1 84 ? -2.936 -8.345 0.463 1.00 92.56 84 ASP A O 1
ATOM 609 N N . ALA A 1 85 ? -4.717 -7.065 -0.028 1.00 92.50 85 ALA A N 1
ATOM 610 C CA . ALA A 1 85 ? -4.308 -6.785 -1.399 1.00 92.50 85 ALA A CA 1
ATOM 611 C C . ALA A 1 85 ? -2.938 -6.091 -1.453 1.00 92.50 85 ALA A C 1
ATOM 613 O O . ALA A 1 85 ? -2.077 -6.516 -2.220 1.00 92.50 85 ALA A O 1
ATOM 614 N N . PHE A 1 86 ? -2.699 -5.075 -0.617 1.00 92.56 86 PHE A N 1
ATOM 615 C CA . PHE A 1 86 ? -1.397 -4.411 -0.535 1.00 92.56 86 PHE A CA 1
ATOM 616 C C . PHE A 1 86 ? -0.276 -5.382 -0.148 1.00 92.56 86 PHE A C 1
ATOM 618 O O . PHE A 1 86 ? 0.754 -5.412 -0.816 1.00 92.56 86 PHE A O 1
ATOM 625 N N . LEU A 1 87 ? -0.473 -6.199 0.891 1.00 92.81 87 LEU A N 1
ATOM 626 C CA . LEU A 1 87 ? 0.534 -7.160 1.353 1.00 92.81 87 LEU A CA 1
ATOM 627 C C . LEU A 1 87 ? 0.818 -8.244 0.307 1.00 92.81 87 LEU A C 1
ATOM 629 O O . LEU A 1 87 ? 1.979 -8.589 0.090 1.00 92.81 87 LEU A O 1
ATOM 633 N N . LEU A 1 88 ? -0.217 -8.747 -0.371 1.00 94.62 88 LEU A N 1
ATOM 634 C CA . LEU A 1 88 ? -0.072 -9.707 -1.466 1.00 94.62 88 LEU A CA 1
ATOM 635 C C . LEU A 1 88 ? 0.690 -9.100 -2.643 1.00 94.62 88 LEU A C 1
ATOM 637 O O . LEU A 1 88 ? 1.603 -9.730 -3.166 1.00 94.62 88 LEU A O 1
ATOM 641 N N . LEU A 1 89 ? 0.355 -7.871 -3.041 1.00 92.94 89 LEU A N 1
ATOM 642 C CA . LEU A 1 89 ? 1.034 -7.171 -4.132 1.00 92.94 89 LEU A CA 1
ATOM 643 C C . LEU A 1 89 ? 2.477 -6.816 -3.772 1.00 92.94 89 LEU A C 1
ATOM 645 O O . LEU A 1 89 ? 3.356 -6.908 -4.625 1.00 92.94 89 LEU A O 1
ATOM 649 N N . TRP A 1 90 ? 2.742 -6.465 -2.514 1.00 89.88 90 TRP A N 1
ATOM 650 C CA . TRP A 1 90 ? 4.097 -6.263 -2.018 1.00 89.88 90 TRP A CA 1
ATOM 651 C C . TRP A 1 90 ? 4.906 -7.562 -2.069 1.00 89.88 90 TRP A C 1
ATOM 653 O O . TRP A 1 90 ? 5.986 -7.583 -2.658 1.00 89.88 90 TRP A O 1
ATOM 663 N N . GLY A 1 91 ? 4.362 -8.657 -1.528 1.00 91.88 91 GLY A N 1
ATOM 664 C CA . GLY A 1 91 ? 5.001 -9.972 -1.560 1.00 91.88 91 GLY A CA 1
ATOM 665 C C . GLY A 1 91 ? 5.248 -10.456 -2.989 1.00 91.88 91 GLY A C 1
ATOM 666 O O . GLY A 1 91 ? 6.350 -10.890 -3.314 1.00 91.88 91 GLY A O 1
ATOM 667 N N . LEU A 1 92 ? 4.265 -10.286 -3.877 1.00 93.31 92 LEU A N 1
ATOM 668 C CA . LEU A 1 92 ? 4.407 -10.564 -5.304 1.00 93.31 92 LEU A CA 1
ATOM 669 C C . LEU A 1 92 ? 5.497 -9.693 -5.935 1.00 93.31 92 LEU A C 1
ATOM 671 O O . LEU A 1 92 ? 6.320 -10.198 -6.688 1.00 93.31 92 LEU A O 1
ATOM 675 N N . GLY A 1 93 ? 5.550 -8.403 -5.606 1.00 88.94 93 GLY A N 1
ATOM 676 C CA . GLY A 1 93 ? 6.601 -7.498 -6.061 1.00 88.94 93 GLY A CA 1
ATOM 677 C C . GLY A 1 93 ? 7.996 -7.972 -5.648 1.00 88.94 93 GLY A C 1
ATOM 678 O O . GLY A 1 93 ? 8.906 -7.977 -6.476 1.00 88.94 93 GLY A O 1
ATOM 679 N N . VAL A 1 94 ? 8.168 -8.425 -4.403 1.00 90.00 94 VAL A N 1
ATOM 680 C CA . VAL A 1 94 ? 9.428 -9.022 -3.930 1.00 90.00 94 VAL A CA 1
ATOM 681 C C . VAL A 1 94 ? 9.754 -10.286 -4.724 1.00 90.00 94 VAL A C 1
ATOM 683 O O . VAL A 1 94 ? 10.853 -10.387 -5.266 1.00 90.00 94 VAL A O 1
ATOM 686 N N . LEU A 1 95 ? 8.797 -11.206 -4.875 1.00 92.69 95 LEU A N 1
ATOM 687 C CA . LEU A 1 95 ? 8.989 -12.444 -5.635 1.00 92.69 95 LEU A CA 1
ATOM 688 C C . LEU A 1 95 ? 9.379 -12.178 -7.092 1.00 92.69 95 LEU A C 1
ATOM 690 O O . LEU A 1 95 ? 10.308 -12.803 -7.589 1.00 92.69 95 LEU A O 1
ATOM 694 N N . LEU A 1 96 ? 8.736 -11.219 -7.763 1.00 89.12 96 LEU A N 1
ATOM 695 C CA . LEU A 1 96 ? 9.077 -10.840 -9.136 1.00 89.12 96 LEU A CA 1
ATOM 696 C C . LEU A 1 96 ? 10.482 -10.236 -9.240 1.00 89.12 96 LEU A C 1
ATOM 698 O O . LEU A 1 96 ? 11.162 -10.461 -10.239 1.00 89.12 96 LEU A O 1
ATOM 702 N N . ASN A 1 97 ? 10.932 -9.483 -8.230 1.00 86.75 97 ASN A N 1
ATOM 703 C CA . ASN A 1 97 ? 12.301 -8.961 -8.189 1.00 86.75 97 ASN A CA 1
ATOM 704 C C . ASN A 1 97 ? 13.336 -10.055 -7.890 1.00 86.75 97 ASN A C 1
ATOM 706 O O . ASN A 1 97 ? 14.440 -9.991 -8.414 1.00 86.75 97 ASN A O 1
ATOM 710 N N . VAL A 1 98 ? 12.999 -11.073 -7.096 1.00 88.94 98 VAL A N 1
ATOM 711 C CA . VAL A 1 98 ? 13.888 -12.225 -6.873 1.00 88.94 98 VAL A CA 1
ATOM 712 C C . VAL A 1 98 ? 13.947 -13.112 -8.118 1.00 88.94 98 VAL A C 1
ATOM 714 O O . VAL A 1 98 ? 15.036 -13.485 -8.552 1.00 88.94 98 VAL A O 1
ATOM 717 N N . ALA A 1 99 ? 12.797 -13.402 -8.731 1.00 89.81 99 ALA A N 1
ATOM 718 C CA . ALA A 1 99 ? 12.687 -14.190 -9.956 1.00 89.81 99 ALA A CA 1
ATOM 719 C C . ALA A 1 99 ? 13.412 -13.531 -11.136 1.00 89.81 99 ALA A C 1
ATOM 721 O O . ALA A 1 99 ? 13.985 -14.235 -11.958 1.00 89.81 99 ALA A O 1
ATOM 722 N N . ALA A 1 100 ? 13.468 -12.195 -11.172 1.00 87.88 100 ALA A N 1
ATOM 723 C CA . ALA A 1 100 ? 14.228 -11.420 -12.153 1.00 87.88 100 ALA A CA 1
ATOM 724 C C . ALA A 1 100 ? 15.706 -11.817 -12.286 1.00 87.88 100 ALA A C 1
ATOM 726 O O . ALA A 1 100 ? 16.311 -11.532 -13.313 1.00 87.88 100 ALA A O 1
ATOM 727 N N . ASN A 1 101 ? 16.291 -12.420 -11.246 1.00 88.50 101 ASN A N 1
ATOM 728 C CA . ASN A 1 101 ? 17.679 -12.886 -11.271 1.00 88.50 101 ASN A CA 1
ATOM 729 C C . ASN A 1 101 ? 17.850 -14.197 -12.053 1.00 88.50 101 ASN A C 1
ATOM 731 O O . ASN A 1 101 ? 18.969 -14.560 -12.395 1.00 88.50 101 ASN A O 1
ATOM 735 N N . TRP A 1 102 ? 16.752 -14.909 -12.314 1.00 93.56 102 TRP A N 1
ATOM 736 C CA . TRP A 1 102 ? 16.739 -16.236 -12.930 1.00 93.56 102 TRP A CA 1
ATOM 737 C C . TRP A 1 102 ? 15.994 -16.253 -14.266 1.00 93.56 102 TRP A C 1
ATOM 739 O O . TRP A 1 102 ? 16.337 -17.026 -15.154 1.00 93.56 102 TRP A O 1
ATOM 749 N N . VAL A 1 103 ? 14.966 -15.414 -14.407 1.00 92.75 103 VAL A N 1
ATOM 750 C CA . VAL A 1 103 ? 14.104 -15.330 -15.589 1.00 92.75 103 VAL A CA 1
ATOM 751 C C . VAL A 1 103 ? 13.851 -13.876 -15.971 1.00 92.75 103 VAL A C 1
ATOM 753 O O . VAL A 1 103 ? 13.755 -13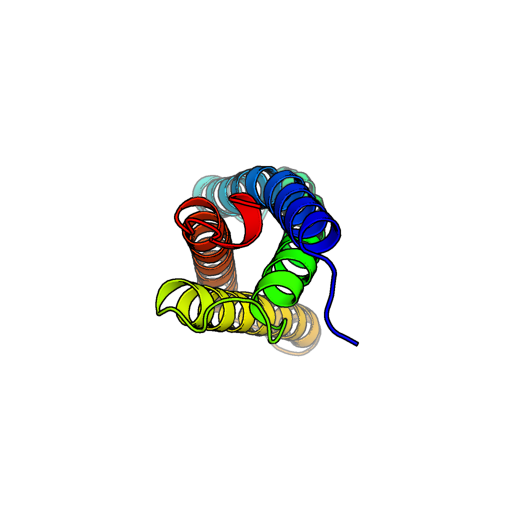.001 -15.105 1.00 92.75 103 VAL A O 1
ATOM 756 N N . ASP A 1 104 ? 13.690 -13.612 -17.269 1.00 90.00 104 ASP A N 1
ATOM 757 C CA . ASP A 1 104 ? 13.292 -12.283 -17.723 1.00 90.00 104 ASP A CA 1
ATOM 758 C C . ASP A 1 104 ? 11.822 -12.035 -17.360 1.00 90.00 104 ASP A C 1
ATOM 760 O O . ASP A 1 104 ? 10.908 -12.705 -17.843 1.00 90.00 104 ASP A O 1
ATOM 764 N N . VAL A 1 105 ? 11.590 -11.086 -16.452 1.00 86.94 105 VAL A N 1
ATOM 765 C CA . VAL A 1 105 ? 10.237 -10.717 -16.019 1.00 86.94 105 VAL A CA 1
ATOM 766 C C . VAL A 1 105 ? 9.866 -9.407 -16.706 1.00 86.94 105 VAL A C 1
ATOM 768 O O . VAL A 1 105 ? 10.535 -8.397 -16.449 1.00 86.94 105 VAL A O 1
ATOM 771 N N . PRO A 1 106 ? 8.765 -9.371 -17.480 1.00 88.94 106 PRO A N 1
ATOM 772 C CA . PRO A 1 106 ? 8.363 -8.190 -18.227 1.00 88.94 106 PRO A CA 1
ATOM 773 C C . PRO A 1 106 ? 8.278 -6.934 -17.354 1.00 88.94 106 PRO A C 1
ATOM 775 O O . PRO A 1 106 ? 7.607 -6.908 -16.317 1.00 88.94 106 PRO A O 1
ATOM 778 N N . GLY A 1 107 ? 8.909 -5.849 -17.809 1.00 84.12 107 GLY A N 1
ATOM 779 C CA . GLY A 1 107 ? 8.899 -4.569 -17.095 1.00 84.12 107 GLY A CA 1
ATOM 780 C C . GLY A 1 107 ? 7.487 -4.014 -16.872 1.00 84.12 107 GLY A C 1
ATOM 781 O O . GLY A 1 107 ? 7.220 -3.443 -15.814 1.00 84.12 107 GLY A O 1
ATOM 782 N N . GLY A 1 108 ? 6.574 -4.252 -17.823 1.00 86.94 108 GLY A N 1
ATOM 783 C CA . GLY A 1 108 ? 5.162 -3.876 -17.716 1.00 86.94 108 GLY A CA 1
ATOM 784 C C . GLY A 1 108 ? 4.434 -4.587 -16.572 1.00 86.94 108 GLY A C 1
ATOM 785 O O . GLY A 1 108 ? 3.697 -3.941 -15.833 1.00 86.94 108 GLY A O 1
ATOM 786 N N . LEU A 1 109 ? 4.711 -5.878 -16.345 1.00 89.06 109 LEU A N 1
ATOM 787 C CA . LEU A 1 109 ? 4.137 -6.629 -15.224 1.00 89.06 109 LEU A CA 1
ATOM 788 C C . LEU A 1 109 ? 4.616 -6.062 -13.881 1.00 89.06 109 LEU A C 1
ATOM 790 O O . LEU A 1 109 ? 3.804 -5.796 -12.997 1.00 89.06 109 LEU A O 1
ATOM 794 N N . ARG A 1 110 ? 5.925 -5.807 -13.741 1.00 86.50 110 ARG A N 1
ATOM 795 C CA . ARG A 1 110 ? 6.483 -5.200 -12.517 1.00 86.50 110 ARG A CA 1
ATOM 796 C C . ARG A 1 110 ? 5.893 -3.809 -12.255 1.00 86.50 110 ARG A C 1
ATOM 798 O O . ARG A 1 110 ? 5.607 -3.477 -11.108 1.00 86.50 110 ARG A O 1
ATOM 805 N N . ALA A 1 111 ? 5.694 -3.010 -13.305 1.00 86.38 111 ALA A N 1
ATOM 806 C CA . ALA A 1 111 ? 5.076 -1.689 -13.203 1.00 86.38 111 ALA A CA 1
ATOM 807 C C . ALA A 1 111 ? 3.597 -1.771 -12.793 1.00 86.38 111 ALA A C 1
ATOM 809 O O . ALA A 1 111 ? 3.177 -1.030 -11.907 1.00 86.38 111 ALA A O 1
ATOM 810 N N . ALA A 1 112 ? 2.831 -2.699 -13.373 1.00 91.50 112 ALA A N 1
ATOM 811 C CA . ALA A 1 112 ? 1.431 -2.920 -13.019 1.00 91.50 112 ALA A CA 1
ATOM 812 C C . ALA A 1 112 ? 1.275 -3.350 -11.553 1.00 91.50 112 ALA A C 1
ATOM 814 O O . ALA A 1 112 ? 0.439 -2.797 -10.841 1.00 91.50 112 ALA A O 1
ATOM 815 N N . VAL A 1 113 ? 2.119 -4.272 -11.073 1.00 91.94 113 VAL A N 1
ATOM 816 C CA . VAL A 1 113 ? 2.125 -4.698 -9.663 1.00 91.94 113 VAL A CA 1
ATOM 817 C C . VAL A 1 113 ? 2.485 -3.535 -8.736 1.00 91.94 113 VAL A C 1
ATOM 819 O O . VAL A 1 113 ? 1.805 -3.328 -7.733 1.00 91.94 113 VAL A O 1
ATOM 822 N N . ALA A 1 114 ? 3.503 -2.739 -9.080 1.00 89.19 114 ALA A N 1
ATOM 823 C CA . ALA A 1 114 ? 3.889 -1.569 -8.289 1.00 89.19 114 ALA A CA 1
ATOM 824 C C . ALA A 1 114 ? 2.770 -0.515 -8.219 1.00 89.19 114 ALA A C 1
ATOM 826 O O . ALA A 1 114 ? 2.478 0.006 -7.143 1.00 89.19 114 ALA A O 1
ATOM 827 N N . LEU A 1 115 ? 2.108 -0.233 -9.346 1.00 93.19 115 LEU A N 1
ATOM 828 C CA . LEU A 1 115 ? 0.978 0.692 -9.405 1.00 93.19 115 LEU A CA 1
ATOM 829 C C . LEU A 1 115 ? -0.210 0.172 -8.588 1.00 93.19 115 LEU A C 1
ATOM 831 O O . LEU A 1 115 ? -0.778 0.916 -7.792 1.00 93.19 115 LEU A O 1
ATOM 835 N N . ALA A 1 116 ? -0.555 -1.108 -8.733 1.00 93.81 116 ALA A N 1
ATOM 836 C CA . ALA A 1 116 ? -1.622 -1.729 -7.959 1.00 93.81 116 ALA A CA 1
ATOM 837 C C . ALA A 1 116 ? -1.325 -1.684 -6.451 1.00 93.81 116 ALA A C 1
ATOM 839 O O . ALA A 1 116 ? -2.221 -1.385 -5.664 1.00 93.81 116 ALA A O 1
ATOM 840 N N . ALA A 1 117 ? -0.072 -1.920 -6.042 1.00 91.19 117 ALA A N 1
ATOM 841 C CA . ALA A 1 117 ? 0.342 -1.815 -4.644 1.00 91.19 117 ALA A CA 1
ATOM 842 C C . ALA A 1 117 ? 0.188 -0.378 -4.123 1.00 91.19 117 ALA A C 1
ATOM 844 O O . ALA A 1 117 ? -0.361 -0.171 -3.042 1.00 91.19 117 ALA A O 1
ATOM 845 N N . ALA A 1 118 ? 0.604 0.625 -4.903 1.00 92.31 118 ALA A N 1
ATOM 846 C CA . ALA A 1 118 ? 0.426 2.032 -4.548 1.00 92.31 118 ALA A CA 1
ATOM 847 C C . ALA A 1 118 ? -1.061 2.389 -4.373 1.00 92.31 118 ALA A C 1
ATOM 849 O O . ALA A 1 118 ? -1.442 2.981 -3.362 1.00 92.31 118 ALA A O 1
ATOM 850 N N . VAL A 1 119 ? -1.916 1.963 -5.308 1.00 95.31 119 VAL A N 1
ATOM 851 C CA . VAL A 1 119 ? -3.371 2.169 -5.238 1.00 95.31 119 VAL A CA 1
ATOM 852 C C . VAL A 1 119 ? -3.969 1.481 -4.009 1.00 95.31 119 VAL A C 1
ATOM 854 O O . VAL A 1 119 ? -4.751 2.100 -3.289 1.00 95.31 119 VAL A O 1
ATOM 857 N N . ALA A 1 120 ? -3.580 0.235 -3.724 1.00 93.00 120 ALA A N 1
ATOM 858 C CA . ALA A 1 120 ? -4.047 -0.499 -2.550 1.00 93.00 120 ALA A CA 1
ATOM 859 C C . ALA A 1 120 ? -3.634 0.192 -1.239 1.00 93.00 120 ALA A C 1
ATOM 861 O O . ALA A 1 120 ? -4.451 0.301 -0.322 1.00 93.00 120 ALA A O 1
ATOM 862 N N . LEU A 1 121 ? -2.409 0.722 -1.160 1.00 92.19 121 LEU A N 1
ATOM 863 C CA . LEU A 1 121 ? -1.936 1.488 -0.004 1.00 92.19 121 LEU A CA 1
ATOM 864 C C . LEU A 1 121 ? -2.742 2.779 0.185 1.00 92.19 121 LEU A C 1
ATOM 866 O O . LEU A 1 121 ? -3.262 3.022 1.274 1.00 92.19 121 LEU A O 1
ATOM 870 N N . VAL A 1 122 ? -2.899 3.579 -0.874 1.00 94.19 122 VAL A N 1
ATOM 871 C CA . VAL A 1 122 ? -3.689 4.824 -0.847 1.00 94.19 122 VAL A CA 1
ATOM 872 C C . VAL A 1 122 ? -5.129 4.539 -0.426 1.00 94.19 122 VAL A C 1
ATOM 874 O O . VAL A 1 122 ? -5.672 5.227 0.439 1.00 94.19 122 VAL A O 1
ATOM 877 N N . ALA A 1 123 ? -5.742 3.497 -0.987 1.00 93.19 123 ALA A N 1
ATOM 878 C CA . ALA A 1 123 ? -7.098 3.092 -0.644 1.00 93.19 123 ALA A CA 1
ATOM 879 C C . ALA A 1 123 ? -7.207 2.628 0.818 1.00 93.19 123 ALA A C 1
ATOM 881 O O . ALA A 1 123 ? -8.170 2.986 1.495 1.00 93.19 123 ALA A O 1
ATOM 882 N N . THR A 1 124 ? -6.214 1.893 1.330 1.00 90.81 124 THR A N 1
ATOM 883 C CA . THR A 1 124 ? -6.159 1.452 2.736 1.00 90.81 124 THR A CA 1
ATOM 884 C C . THR A 1 124 ? -6.099 2.644 3.691 1.00 90.81 124 THR A C 1
ATOM 886 O O . THR A 1 124 ? -6.878 2.724 4.642 1.00 90.81 124 THR A O 1
ATOM 889 N N . VAL A 1 125 ? -5.225 3.615 3.411 1.00 90.88 125 VAL A N 1
ATOM 890 C CA . VAL A 1 125 ? -5.114 4.855 4.196 1.00 90.88 125 VAL A CA 1
ATOM 891 C C . VAL A 1 125 ? -6.404 5.674 4.100 1.00 90.88 125 VAL A C 1
ATOM 893 O O . VAL A 1 125 ? -6.912 6.153 5.112 1.00 90.88 125 VAL A O 1
ATOM 896 N N . GLY A 1 126 ? -6.988 5.784 2.905 1.00 91.06 126 GLY A N 1
ATOM 897 C CA . GLY A 1 1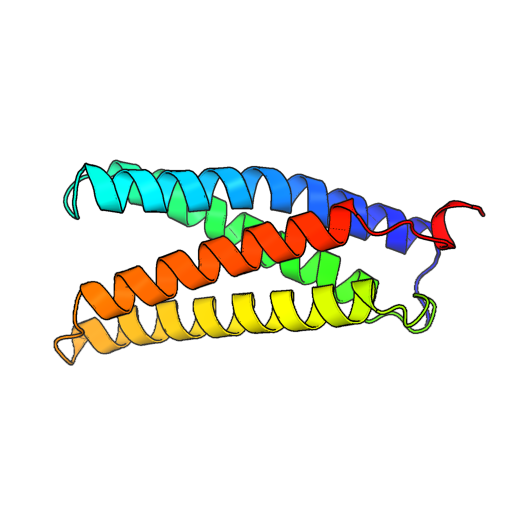26 ? -8.265 6.461 2.686 1.00 91.06 126 GLY A CA 1
ATOM 898 C C . GLY A 1 126 ? -9.424 5.821 3.456 1.00 91.06 126 GLY A C 1
ATOM 899 O O . GLY A 1 126 ? -10.237 6.536 4.044 1.00 91.06 126 GLY A O 1
ATOM 900 N N . ALA A 1 127 ? -9.484 4.488 3.511 1.00 88.44 127 ALA A N 1
ATOM 901 C CA . ALA A 1 127 ? -10.460 3.758 4.316 1.00 88.44 127 ALA A CA 1
ATOM 902 C C . ALA A 1 127 ? -10.279 4.059 5.811 1.00 88.44 127 ALA A C 1
ATOM 904 O O . ALA A 1 127 ? -11.244 4.423 6.484 1.00 88.44 127 ALA A O 1
ATOM 905 N N . ALA A 1 128 ? -9.037 4.015 6.303 1.00 87.38 128 ALA A N 1
ATOM 906 C CA . ALA A 1 128 ? -8.714 4.338 7.691 1.00 87.38 128 ALA A CA 1
ATOM 907 C C . ALA A 1 128 ? -9.054 5.786 8.074 1.00 87.38 128 ALA A C 1
ATOM 909 O O . ALA A 1 128 ? -9.456 6.034 9.210 1.00 87.38 128 ALA A O 1
ATOM 910 N N . LEU A 1 129 ? -8.921 6.746 7.153 1.00 88.75 129 LEU A N 1
ATOM 911 C CA . LEU A 1 129 ? -9.306 8.146 7.371 1.00 88.75 129 LEU A CA 1
ATOM 912 C C . LEU A 1 129 ? -10.827 8.340 7.415 1.00 88.75 129 LEU A C 1
ATOM 914 O O . LEU A 1 129 ? -11.320 9.119 8.228 1.00 88.75 129 LEU A O 1
ATOM 918 N N . ARG A 1 130 ? -11.568 7.635 6.552 1.00 85.75 130 ARG A N 1
ATOM 919 C CA . ARG A 1 130 ? -13.036 7.735 6.454 1.00 85.75 130 ARG A CA 1
ATOM 920 C C . ARG A 1 130 ? -13.768 7.025 7.585 1.00 85.75 130 ARG A C 1
ATOM 922 O O . ARG A 1 130 ? -14.917 7.357 7.868 1.00 85.75 130 ARG A O 1
ATOM 929 N N . GLU A 1 131 ? -13.125 6.052 8.215 1.00 80.38 131 GLU A N 1
ATOM 930 C CA . GLU A 1 131 ? -13.683 5.359 9.364 1.00 80.38 131 GLU A CA 1
ATOM 931 C C . GLU A 1 131 ? -13.960 6.347 10.509 1.00 80.38 131 GLU A C 1
ATOM 933 O O . GLU A 1 131 ? -13.080 7.101 10.941 1.00 80.38 131 GLU A O 1
ATOM 938 N N . ARG A 1 132 ? -15.207 6.350 10.995 1.00 69.94 132 ARG A N 1
ATOM 939 C CA . ARG A 1 132 ? -15.623 7.073 12.201 1.00 69.94 132 ARG A CA 1
ATOM 940 C C . ARG A 1 132 ? -15.585 6.095 13.375 1.00 69.94 132 ARG A C 1
ATOM 942 O O . ARG A 1 132 ? -16.558 5.375 13.570 1.00 69.94 132 ARG A O 1
ATOM 949 N N . PRO A 1 133 ? -14.478 6.026 14.129 1.00 63.94 133 PRO A N 1
ATOM 950 C CA . PRO A 1 133 ? -14.338 5.039 15.187 1.00 63.94 133 PRO A CA 1
ATOM 951 C C . PRO A 1 133 ? -15.313 5.304 16.333 1.00 63.94 133 PRO A C 1
ATOM 953 O O . PRO A 1 133 ? -15.219 6.324 17.015 1.00 63.94 133 PRO A O 1
ATOM 956 N N . GLU A 1 134 ? -16.230 4.372 16.577 1.00 66.06 134 GLU A N 1
ATOM 957 C CA . GLU A 1 134 ? -17.144 4.428 17.726 1.00 66.06 134 GLU A CA 1
ATOM 958 C C . GLU A 1 134 ? -16.368 4.362 19.050 1.00 66.06 134 GLU A C 1
ATOM 960 O O . GLU A 1 134 ? -16.676 5.097 19.985 1.00 66.06 134 GLU A O 1
ATOM 965 N N . TYR A 1 135 ? -15.243 3.638 19.062 1.00 64.38 135 TYR A N 1
ATOM 966 C CA . TYR A 1 135 ? -14.277 3.585 20.165 1.00 64.38 135 TYR A CA 1
ATOM 967 C C . TYR A 1 135 ? -13.566 4.921 20.464 1.00 64.38 135 TYR A C 1
ATOM 969 O O . TYR A 1 135 ? -12.700 4.970 21.340 1.00 64.38 135 TYR A O 1
ATOM 977 N N . ALA A 1 136 ? -13.868 6.005 19.738 1.00 56.12 136 ALA A N 1
ATOM 978 C CA . ALA A 1 136 ? -13.394 7.361 20.027 1.00 56.12 136 ALA A CA 1
ATOM 979 C C . ALA A 1 136 ? -14.396 8.225 20.814 1.00 56.12 136 ALA A C 1
ATOM 981 O O . ALA A 1 136 ? -14.044 9.350 21.159 1.00 56.12 136 ALA A O 1
ATOM 982 N N . ARG A 1 137 ? -15.614 7.727 21.079 1.00 58.53 137 ARG A N 1
ATOM 983 C CA . ARG A 1 137 ? -16.659 8.454 21.827 1.00 58.53 137 ARG A CA 1
ATOM 984 C C . ARG A 1 137 ? -16.641 8.211 23.340 1.00 58.53 137 ARG A C 1
ATOM 986 O O . ARG A 1 137 ? -17.341 8.919 24.054 1.00 58.53 137 ARG A O 1
ATOM 993 N N . GLU A 1 138 ? -15.845 7.248 23.797 1.00 49.75 138 GLU A N 1
ATOM 994 C CA . GLU A 1 138 ? -15.581 6.953 25.219 1.00 49.75 138 GLU A CA 1
ATOM 995 C C . GLU A 1 138 ? -14.350 7.700 25.760 1.00 49.75 138 GLU A C 1
ATOM 997 O O . GLU A 1 138 ? -14.283 7.948 26.977 1.00 49.75 138 GLU A O 1
#

Radius of gyration: 16.4 Å; chains: 1; bounding box: 37×26×44 Å

Foldseek 3Di:
DFDALVLLVVLLVLLLVLLVLLLVLLVVLLVCCVPVNDPPPVSCVSNVSSVVSLLSSLVSLLVSLPGPPFPVDPLSVQLNVLSVQLVVLVVVLVVLVVCVVPDPDDPVVNSVSSVSNSVSSVVNSVSSVPDDTPSVVD